Protein AF-X1I753-F1 (afdb_monomer)

Mean predicted aligned error: 14.49 Å

Radius of gyration: 31.44 Å; Cα contacts (8 Å, |Δi|>4): 83; chains: 1; bounding box: 84×59×77 Å

Secondary structure (DSSP, 8-state):
-PPPS-----HHHHHT-HHHHT--HHHHHHHHHHHHHHHHHTSEES-HHHHHHHHT--TTHHHHHHHHGGGEEEETTEEEEHHHHHHHHHHHHHHHHHHHHHHHHHHHHHHTTTT----------S-PPP--PPPP----------------------

pLDDT: mean 79.15, std 24.56, range [30.08, 98.44]

InterPro domains:
  IPR010781 Protein of unknown function DUF1376 [PF07120] (7-88)

Foldseek 3Di:
DDQDPDFDDDPVVQCPPPLNVPDDPLLVLLLVLLVNVCRVVVFAAPDQVVSCVSSPNDPPSVVSCVRNVVQWDDDPRGIHGPRSVVRVVVVVVVVVVVVVVVVVVVCVVVVPVPPDPDDDPPPPPVDDDDDDDDDDDDDDDDDDDDDDDDDDDDDDDD

Nearest PDB structures (foldseek):
  8dd5-assembly1_A  TM=4.457E-01  e=1.470E+00  Homo sapiens
  7d0o-assembly1_A  TM=4.456E-01  e=5.486E+00  Homo sapiens
  3jcp-assembly1_T  TM=2.644E-01  e=7.506E+00  Saccharomyces cerevisiae S288C

Organism: NCBI:txid412755

Structure (mmCIF, N/CA/C/O backbone):
data_AF-X1I753-F1
#
_entry.id   AF-X1I753-F1
#
loop_
_atom_site.group_PDB
_atom_site.id
_atom_site.type_symbol
_atom_site.label_atom_id
_atom_site.label_alt_id
_atom_site.label_comp_id
_atom_site.label_asym_id
_atom_site.label_entity_id
_atom_site.label_seq_id
_atom_site.pdbx_PDB_ins_code
_atom_site.Cartn_x
_atom_site.Cartn_y
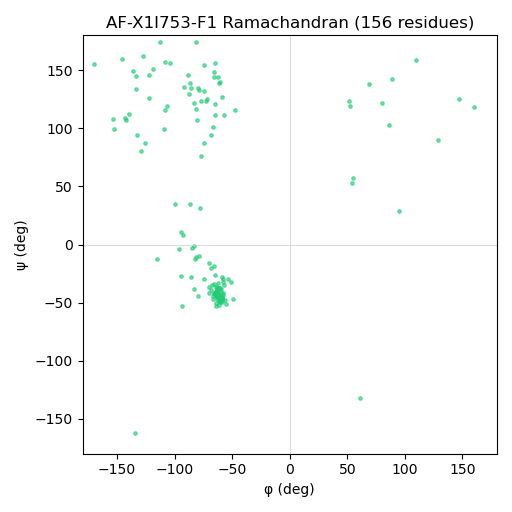_atom_site.Cartn_z
_atom_site.occupancy
_atom_site.B_iso_or_equiv
_atom_site.auth_seq_id
_atom_site.auth_comp_id
_atom_site.auth_asym_id
_atom_site.auth_atom_id
_atom_site.pdbx_PDB_model_num
ATOM 1 N N . MET A 1 1 ? 20.514 -9.975 -8.533 1.00 53.31 1 MET A N 1
ATOM 2 C CA . MET A 1 1 ? 19.600 -8.880 -8.949 1.00 53.31 1 MET A CA 1
ATOM 3 C C . MET A 1 1 ? 19.216 -8.077 -7.716 1.00 53.31 1 MET A C 1
ATOM 5 O O . MET A 1 1 ? 18.514 -8.621 -6.874 1.00 53.31 1 MET A O 1
ATOM 9 N N . ASN A 1 2 ? 19.667 -6.824 -7.599 1.00 65.19 2 ASN A N 1
ATOM 10 C CA . ASN A 1 2 ? 19.310 -5.978 -6.454 1.00 65.19 2 ASN A CA 1
ATOM 11 C C . ASN A 1 2 ? 17.814 -5.656 -6.436 1.00 65.19 2 ASN A C 1
ATOM 13 O O . ASN A 1 2 ? 17.189 -5.507 -7.492 1.00 65.19 2 ASN A O 1
ATOM 17 N N . LYS A 1 3 ? 17.263 -5.597 -5.219 1.00 68.81 3 LYS A N 1
ATOM 18 C CA . LYS A 1 3 ? 15.876 -5.214 -4.949 1.00 68.81 3 LYS A CA 1
ATOM 19 C C . LYS A 1 3 ? 15.663 -3.780 -5.433 1.00 68.81 3 LYS A C 1
ATOM 21 O O . LYS A 1 3 ? 16.536 -2.937 -5.241 1.00 68.81 3 LYS A O 1
ATOM 26 N N . SER A 1 4 ? 14.522 -3.509 -6.060 1.00 82.06 4 SER A N 1
ATOM 27 C CA . SER A 1 4 ? 14.137 -2.130 -6.346 1.00 82.06 4 SER A CA 1
ATOM 28 C C . SER A 1 4 ? 13.912 -1.401 -5.018 1.00 82.06 4 SER A C 1
ATOM 30 O O . SER A 1 4 ? 13.062 -1.845 -4.242 1.00 82.06 4 SER A O 1
ATOM 32 N N . PRO A 1 5 ? 14.646 -0.314 -4.734 1.00 89.69 5 PRO A N 1
ATOM 33 C CA . PRO A 1 5 ? 14.631 0.316 -3.414 1.00 89.69 5 PRO A CA 1
ATOM 34 C C . PRO A 1 5 ? 13.306 1.021 -3.097 1.00 89.69 5 PRO A C 1
ATOM 36 O O . PRO A 1 5 ? 13.036 1.313 -1.940 1.00 89.69 5 PRO A O 1
ATOM 39 N N . ALA A 1 6 ? 12.471 1.280 -4.107 1.00 94.12 6 ALA A N 1
ATOM 40 C CA . ALA A 1 6 ? 11.229 2.026 -3.966 1.00 94.12 6 ALA A CA 1
ATOM 41 C C . ALA A 1 6 ? 10.140 1.502 -4.909 1.00 94.12 6 ALA A C 1
ATOM 43 O O . ALA A 1 6 ? 10.434 0.881 -5.936 1.00 94.12 6 ALA A O 1
ATOM 44 N N . PHE A 1 7 ? 8.888 1.814 -4.583 1.00 95.06 7 PHE A N 1
ATOM 45 C CA . PHE A 1 7 ? 7.734 1.721 -5.474 1.00 95.06 7 PHE A CA 1
ATOM 46 C C . PHE A 1 7 ? 7.116 3.109 -5.648 1.00 95.06 7 PHE A C 1
ATOM 48 O O . PHE A 1 7 ? 7.197 3.943 -4.749 1.00 95.06 7 PHE A O 1
ATOM 55 N N . GLN A 1 8 ? 6.485 3.356 -6.797 1.00 95.88 8 GLN A N 1
ATOM 56 C CA . GLN A 1 8 ? 5.841 4.642 -7.044 1.00 95.88 8 GLN A CA 1
ATOM 57 C C . GLN A 1 8 ? 4.487 4.704 -6.340 1.00 95.88 8 GLN A C 1
ATOM 59 O O . GLN A 1 8 ? 3.670 3.783 -6.433 1.00 95.88 8 GLN A O 1
ATOM 64 N N . PHE A 1 9 ? 4.235 5.814 -5.649 1.00 95.38 9 PHE A N 1
ATOM 65 C CA . PHE A 1 9 ? 2.965 6.077 -4.991 1.00 95.38 9 PHE A CA 1
ATOM 66 C C . PHE A 1 9 ? 2.212 7.192 -5.718 1.00 95.38 9 PHE A C 1
ATOM 68 O O . PHE A 1 9 ? 2.477 8.371 -5.522 1.00 95.38 9 PHE A O 1
ATOM 75 N N . TYR A 1 10 ? 1.258 6.812 -6.564 1.00 95.38 10 TYR A N 1
ATOM 76 C CA . TYR A 1 10 ? 0.365 7.749 -7.240 1.00 95.38 10 TYR A CA 1
ATOM 77 C C . TYR A 1 10 ? -0.811 8.132 -6.325 1.00 95.38 10 TYR A C 1
ATOM 79 O O . TYR A 1 10 ? -1.555 7.224 -5.926 1.00 95.38 10 TYR A O 1
ATOM 87 N N . PRO A 1 11 ? -1.010 9.430 -6.008 1.00 95.75 11 PRO A N 1
ATOM 88 C CA . PRO A 1 11 ? -2.122 9.887 -5.171 1.00 95.75 11 PRO A CA 1
ATOM 89 C C . PRO A 1 11 ? -3.488 9.602 -5.792 1.00 95.75 11 PRO A C 1
ATOM 91 O O . PRO A 1 11 ? -4.375 9.114 -5.103 1.00 95.75 11 PRO A O 1
ATOM 94 N N . LYS A 1 12 ? -3.639 9.810 -7.108 1.00 95.25 12 LYS A N 1
ATOM 95 C CA . LYS A 1 12 ? -4.884 9.507 -7.832 1.00 95.25 12 LYS A CA 1
ATOM 96 C C . LYS A 1 12 ? -5.308 8.051 -7.634 1.00 95.25 12 LYS A C 1
ATOM 98 O O . LYS A 1 12 ? -6.422 7.794 -7.204 1.00 95.25 12 LYS A O 1
ATOM 103 N N . ASP A 1 13 ? -4.395 7.110 -7.871 1.00 93.06 13 ASP A N 1
ATOM 104 C CA . ASP A 1 13 ? -4.666 5.678 -7.699 1.00 93.06 13 ASP A CA 1
ATOM 105 C C . ASP A 1 13 ? -4.949 5.299 -6.239 1.00 93.06 13 ASP A C 1
ATOM 107 O O . ASP A 1 13 ? -5.544 4.263 -5.980 1.00 93.06 13 ASP A O 1
ATOM 111 N N . PHE A 1 14 ? -4.430 6.066 -5.275 1.00 94.25 14 PHE A N 1
ATOM 112 C CA . PHE A 1 14 ? -4.652 5.819 -3.851 1.00 94.25 14 PHE A CA 1
ATOM 113 C C . PHE A 1 14 ? -6.020 6.335 -3.390 1.00 94.25 14 PHE A C 1
ATOM 115 O O . PHE A 1 14 ? -6.729 5.615 -2.698 1.00 94.25 14 PHE A O 1
ATOM 122 N N . LEU A 1 15 ? -6.401 7.546 -3.807 1.00 92.94 15 LEU A N 1
ATOM 123 C CA . LEU A 1 15 ? -7.673 8.176 -3.440 1.00 92.94 15 LEU A CA 1
ATOM 124 C C . LEU A 1 15 ? -8.877 7.577 -4.179 1.00 92.94 15 LEU A C 1
ATOM 126 O O . LEU A 1 15 ? -9.973 7.575 -3.638 1.00 92.94 15 LEU A O 1
ATOM 130 N N . MET A 1 16 ? -8.679 7.070 -5.400 1.00 94.19 16 MET A N 1
ATOM 131 C CA . MET A 1 16 ? -9.735 6.437 -6.205 1.00 94.19 16 MET A CA 1
ATOM 132 C C . MET A 1 16 ? -9.949 4.950 -5.871 1.00 94.19 16 MET A C 1
ATOM 134 O O . MET A 1 16 ? -10.799 4.309 -6.480 1.00 94.19 16 MET A O 1
ATOM 138 N N . ASP A 1 17 ? -9.159 4.358 -4.970 1.00 94.88 17 ASP A N 1
ATOM 139 C CA . ASP A 1 17 ? -9.386 2.976 -4.539 1.00 94.88 17 ASP A CA 1
ATOM 140 C C . ASP A 1 17 ? -10.502 2.953 -3.490 1.00 94.88 17 ASP A C 1
ATOM 142 O O . ASP A 1 17 ? -10.283 3.336 -2.340 1.00 94.88 17 ASP A O 1
ATOM 146 N N . ASP A 1 18 ? -11.687 2.472 -3.873 1.00 95.94 18 ASP A N 1
ATOM 147 C CA . ASP A 1 18 ? -12.880 2.419 -3.014 1.00 95.94 18 ASP A CA 1
ATOM 148 C C . ASP A 1 18 ? -12.621 1.766 -1.650 1.00 95.94 18 ASP A C 1
ATOM 150 O O . ASP A 1 18 ? -13.225 2.137 -0.642 1.00 95.94 18 ASP A O 1
ATOM 154 N N . LYS A 1 19 ? -11.706 0.786 -1.584 1.00 96.06 19 LYS A N 1
ATOM 155 C CA . LYS A 1 19 ? -11.378 0.109 -0.321 1.00 96.06 19 LYS A CA 1
ATOM 156 C C . LYS A 1 19 ? -10.623 1.029 0.624 1.00 96.06 19 LYS A C 1
ATOM 158 O O . LYS A 1 19 ? -10.813 0.925 1.834 1.00 96.06 19 LYS A O 1
ATOM 163 N N . VAL A 1 20 ? -9.758 1.874 0.072 1.00 96.38 20 VAL A N 1
ATOM 164 C CA . VAL A 1 20 ? -8.900 2.817 0.795 1.00 96.38 20 VAL A CA 1
ATOM 165 C C . VAL A 1 20 ? -9.668 4.097 1.120 1.00 96.38 20 VAL A C 1
ATOM 167 O O . VAL A 1 20 ? -9.537 4.605 2.227 1.00 96.38 20 VAL A O 1
ATOM 170 N N . ALA A 1 21 ? -10.527 4.572 0.213 1.00 95.44 21 ALA A N 1
ATOM 171 C CA . ALA A 1 21 ? -11.315 5.794 0.381 1.00 95.44 21 ALA A CA 1
ATOM 172 C C . ALA A 1 21 ? -12.213 5.776 1.632 1.00 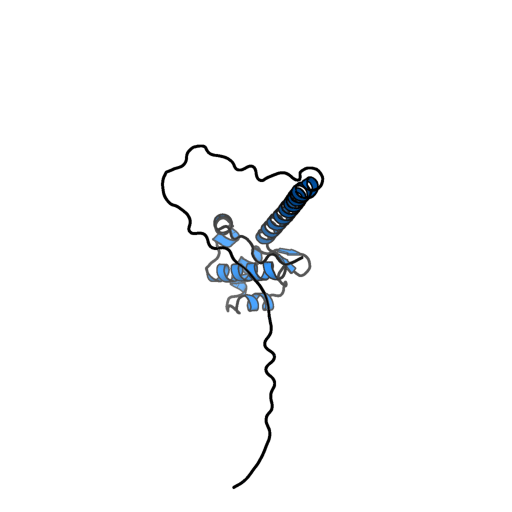95.44 21 ALA A C 1
ATOM 174 O O . ALA A 1 21 ? -12.464 6.814 2.235 1.00 95.44 21 ALA A O 1
ATOM 175 N N . VAL A 1 22 ? -12.667 4.591 2.053 1.00 96.00 22 VAL A N 1
ATOM 176 C CA . VAL A 1 22 ? -13.522 4.400 3.240 1.00 96.00 22 VAL A CA 1
ATOM 177 C C . VAL A 1 22 ? -12.747 4.052 4.519 1.00 96.00 22 VAL A C 1
ATOM 179 O O . VAL A 1 22 ? -13.352 3.597 5.497 1.00 96.00 22 VAL A O 1
AT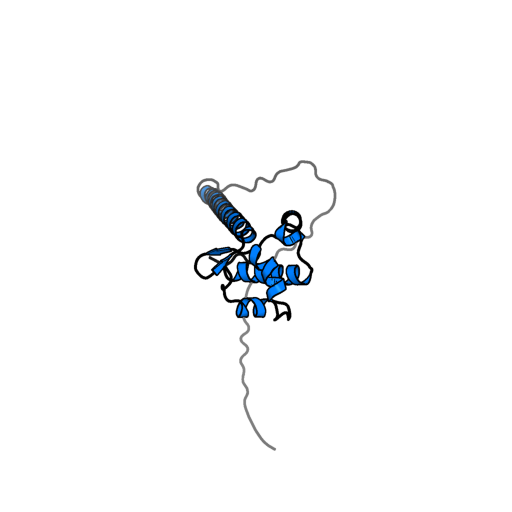OM 182 N N . MET A 1 23 ? -11.416 4.174 4.512 1.00 97.62 23 MET A N 1
ATOM 183 C CA . MET A 1 23 ? -10.572 3.918 5.681 1.00 97.62 23 MET A CA 1
ATOM 184 C C . MET A 1 23 ? -10.395 5.175 6.536 1.00 97.62 23 MET A C 1
ATOM 186 O O . MET A 1 23 ? -10.282 6.285 6.025 1.00 97.62 23 MET A O 1
ATOM 190 N N . ASN A 1 24 ? -10.306 4.995 7.853 1.00 97.50 24 ASN A N 1
ATOM 191 C CA . ASN A 1 24 ? -9.882 6.060 8.765 1.00 97.50 24 ASN A CA 1
ATOM 192 C C . ASN A 1 24 ? -8.344 6.189 8.808 1.00 97.50 24 ASN A C 1
ATOM 194 O O . ASN A 1 24 ? -7.620 5.360 8.256 1.00 97.50 24 ASN A O 1
ATOM 198 N N . LEU A 1 25 ? -7.829 7.205 9.508 1.00 97.31 25 LEU A N 1
ATOM 199 C CA . LEU A 1 25 ? -6.386 7.474 9.570 1.00 97.31 25 LEU A CA 1
ATOM 200 C C . LEU A 1 25 ? -5.565 6.311 10.151 1.00 97.31 25 LEU A C 1
ATOM 202 O O . LEU A 1 25 ? -4.490 6.011 9.633 1.00 97.31 25 LEU A O 1
ATOM 206 N N . GLU A 1 26 ? -6.071 5.612 11.170 1.00 97.25 26 GLU A N 1
ATOM 207 C CA . GLU A 1 26 ? -5.384 4.444 11.743 1.00 97.25 26 GLU A CA 1
ATOM 208 C C . GLU A 1 26 ? -5.262 3.303 10.723 1.00 97.25 26 GLU A C 1
ATOM 210 O O . GLU A 1 26 ? -4.199 2.699 10.566 1.00 97.25 26 GLU A O 1
ATOM 215 N N . GLN A 1 27 ? -6.338 3.035 9.980 1.00 98.31 27 GLN A N 1
ATOM 216 C CA . GLN A 1 27 ? -6.373 2.031 8.918 1.00 98.31 27 GLN A CA 1
ATOM 217 C C . GLN A 1 27 ? -5.458 2.411 7.753 1.00 98.31 27 GLN A C 1
ATOM 219 O O . GLN A 1 27 ? -4.726 1.553 7.260 1.00 98.31 27 GLN A O 1
ATOM 224 N N . ILE A 1 28 ? -5.439 3.686 7.352 1.00 98.19 28 ILE A N 1
ATOM 225 C CA . ILE A 1 28 ? -4.516 4.201 6.334 1.00 98.19 28 ILE A CA 1
ATOM 226 C C . ILE A 1 28 ? -3.059 4.046 6.782 1.00 98.19 28 ILE A C 1
ATOM 228 O O . ILE A 1 28 ? -2.219 3.602 5.993 1.00 98.19 28 ILE A O 1
ATOM 232 N N . GLY A 1 29 ? -2.753 4.355 8.045 1.00 98.19 29 GLY A N 1
ATOM 233 C CA . GLY A 1 29 ? -1.420 4.175 8.618 1.00 98.19 29 GLY A CA 1
ATOM 234 C C . GLY A 1 29 ? -0.981 2.710 8.594 1.00 98.19 29 GLY A C 1
ATOM 235 O O . GLY A 1 29 ? 0.103 2.390 8.098 1.00 98.19 29 GLY A O 1
ATOM 236 N N . ALA A 1 30 ? -1.849 1.801 9.048 1.00 98.44 30 ALA A N 1
ATOM 237 C CA . ALA A 1 30 ? -1.594 0.363 9.008 1.00 98.44 30 ALA A CA 1
ATOM 238 C C . ALA A 1 30 ? -1.396 -0.143 7.570 1.00 98.44 30 ALA A C 1
ATOM 240 O O . ALA A 1 30 ? -0.399 -0.805 7.282 1.00 98.44 30 ALA A O 1
ATOM 241 N N . TYR A 1 31 ? -2.290 0.225 6.649 1.00 98.38 31 TYR A N 1
ATOM 242 C CA . TYR A 1 31 ? -2.195 -0.122 5.232 1.00 98.38 31 TYR A CA 1
ATOM 243 C C . TYR A 1 31 ? -0.871 0.338 4.614 1.00 98.38 31 TYR A C 1
ATOM 245 O O . TYR A 1 31 ? -0.176 -0.456 3.980 1.00 98.38 31 TYR A O 1
ATOM 253 N N . THR A 1 32 ? -0.481 1.592 4.847 1.00 98.06 32 THR A N 1
ATOM 254 C CA . THR A 1 32 ? 0.754 2.172 4.302 1.00 98.06 32 THR A CA 1
ATOM 255 C C . THR A 1 32 ? 1.993 1.454 4.834 1.00 98.06 32 THR A C 1
ATOM 257 O O . THR A 1 32 ? 2.863 1.076 4.048 1.00 98.06 32 THR A O 1
ATOM 260 N N . LYS A 1 33 ? 2.058 1.174 6.146 1.00 98.25 33 LYS A N 1
ATOM 261 C CA . LYS A 1 33 ? 3.162 0.395 6.735 1.00 98.25 33 LYS A CA 1
ATOM 262 C C . LYS A 1 33 ? 3.252 -1.002 6.121 1.00 98.25 33 LYS A C 1
ATOM 264 O O . LYS A 1 33 ? 4.336 -1.433 5.727 1.00 98.25 33 LYS A O 1
ATOM 269 N N . LEU A 1 34 ? 2.122 -1.693 5.987 1.00 98.38 34 LEU A N 1
ATOM 270 C CA . LEU A 1 34 ? 2.082 -3.031 5.400 1.00 98.38 34 LEU A CA 1
ATOM 271 C C . LEU A 1 34 ? 2.453 -3.040 3.914 1.00 98.38 34 LEU A C 1
ATOM 273 O O . LEU A 1 34 ? 3.105 -3.983 3.475 1.00 98.38 34 LEU A O 1
ATOM 277 N N . LEU A 1 35 ? 2.124 -2.000 3.138 1.00 98.06 35 LEU A N 1
ATOM 278 C CA . LEU A 1 35 ? 2.621 -1.865 1.764 1.00 98.06 35 LEU A CA 1
ATOM 279 C C . LEU A 1 35 ? 4.153 -1.812 1.721 1.00 98.06 35 LEU A C 1
ATOM 281 O O . LEU A 1 35 ? 4.764 -2.519 0.918 1.00 98.06 35 LEU A O 1
ATOM 285 N N . CYS A 1 36 ? 4.775 -1.020 2.600 1.00 97.56 36 CYS A N 1
ATOM 286 C CA . CYS A 1 36 ? 6.232 -0.912 2.681 1.00 97.56 36 CYS A CA 1
ATOM 287 C C . CYS A 1 36 ? 6.886 -2.262 3.008 1.00 97.56 36 CYS A C 1
ATOM 289 O O . CYS A 1 36 ? 7.802 -2.690 2.299 1.00 97.56 36 CYS A O 1
ATOM 291 N N . TYR A 1 37 ? 6.379 -2.973 4.022 1.00 97.44 37 TYR A N 1
ATOM 292 C CA . TYR A 1 37 ? 6.864 -4.317 4.356 1.00 97.44 37 TYR A CA 1
ATOM 293 C C . TYR A 1 37 ? 6.634 -5.311 3.214 1.00 97.44 37 TYR A C 1
ATOM 295 O O . TYR A 1 37 ? 7.550 -6.043 2.839 1.00 97.44 37 TYR A O 1
ATOM 303 N N . CYS A 1 38 ? 5.444 -5.300 2.609 1.00 97.25 38 CYS A N 1
ATOM 304 C CA . CYS A 1 38 ? 5.083 -6.196 1.515 1.00 97.25 38 CYS A CA 1
ATOM 305 C C . CYS A 1 38 ? 6.017 -6.016 0.313 1.00 97.25 38 CYS A C 1
ATOM 307 O O . CYS A 1 38 ? 6.429 -7.001 -0.302 1.00 97.25 38 CYS A O 1
ATOM 309 N N . TRP A 1 39 ? 6.374 -4.771 -0.015 1.00 96.25 39 TRP A N 1
ATOM 310 C CA . TRP A 1 39 ? 7.326 -4.469 -1.081 1.00 96.25 39 TRP A CA 1
ATOM 311 C C . TRP A 1 39 ? 8.722 -5.017 -0.767 1.00 96.25 39 TRP A C 1
ATOM 313 O O . TRP A 1 39 ? 9.305 -5.739 -1.579 1.00 96.25 39 TRP A O 1
ATOM 323 N N . ASN A 1 40 ? 9.244 -4.722 0.426 1.00 95.06 40 ASN A N 1
ATOM 324 C CA . ASN A 1 40 ? 10.608 -5.092 0.805 1.00 95.06 40 ASN A CA 1
ATOM 325 C C . ASN A 1 40 ? 10.801 -6.615 0.960 1.00 95.06 40 ASN A C 1
ATOM 327 O O . ASN A 1 40 ? 11.854 -7.159 0.600 1.00 95.06 40 ASN A O 1
ATOM 331 N N . ASN A 1 41 ? 9.766 -7.305 1.449 1.00 94.38 41 ASN A N 1
ATOM 332 C CA . ASN A 1 41 ? 9.796 -8.733 1.780 1.00 94.38 41 ASN A CA 1
ATOM 333 C C . ASN A 1 41 ? 9.255 -9.638 0.658 1.00 94.38 41 ASN A C 1
ATOM 335 O O . ASN A 1 41 ? 9.340 -10.865 0.764 1.00 94.38 41 ASN A O 1
ATOM 339 N N . LYS A 1 42 ? 8.746 -9.052 -0.439 1.00 93.56 42 LYS A N 1
ATOM 340 C CA . LYS A 1 42 ? 8.037 -9.753 -1.527 1.00 93.56 42 LYS A CA 1
ATOM 341 C C . LYS A 1 42 ? 6.856 -10.574 -1.005 1.00 93.56 42 LYS A C 1
ATOM 343 O O . LYS A 1 42 ? 6.776 -11.785 -1.217 1.00 93.56 42 LYS A O 1
ATOM 348 N N . GLY A 1 43 ? 5.957 -9.877 -0.326 1.00 96.38 43 GLY A N 1
ATOM 349 C CA . GLY A 1 43 ? 4.806 -10.448 0.359 1.00 96.38 43 GLY A CA 1
ATOM 350 C C . GLY A 1 43 ? 4.953 -10.378 1.875 1.00 96.38 43 GLY A C 1
ATOM 351 O O . GLY A 1 43 ? 6.055 -10.234 2.406 1.00 96.38 43 GLY A O 1
ATOM 352 N N . LEU A 1 44 ? 3.822 -10.462 2.559 1.00 97.69 44 LEU A N 1
ATOM 353 C CA . LEU A 1 44 ? 3.717 -10.502 4.016 1.00 97.69 44 LEU A CA 1
ATOM 354 C C . LEU A 1 44 ? 3.413 -11.929 4.468 1.00 97.69 44 LEU A C 1
ATOM 356 O O . LEU A 1 44 ? 2.853 -12.703 3.693 1.00 97.69 44 LEU A O 1
ATOM 360 N N . SER A 1 45 ? 3.742 -12.276 5.707 1.00 96.31 45 SER A N 1
ATOM 361 C CA . SER A 1 45 ? 3.231 -13.498 6.329 1.00 96.31 45 SER A CA 1
ATOM 362 C C . SER A 1 45 ? 1.713 -13.404 6.517 1.00 96.31 45 SER A C 1
ATOM 364 O O . SER A 1 45 ? 1.162 -12.321 6.722 1.00 96.31 45 SER A O 1
ATOM 366 N N . ASN A 1 46 ? 1.018 -14.540 6.442 1.00 96.19 46 ASN A N 1
ATOM 367 C CA . ASN A 1 46 ? -0.410 -14.625 6.761 1.00 96.19 46 ASN A CA 1
ATOM 368 C C . ASN A 1 46 ? -0.656 -14.869 8.267 1.00 96.19 46 ASN A C 1
ATOM 370 O O . ASN A 1 46 ? -1.571 -15.594 8.645 1.00 96.19 46 ASN A O 1
ATOM 374 N N . ASN A 1 47 ? 0.188 -14.297 9.130 1.00 96.88 47 ASN A N 1
ATOM 375 C CA . ASN A 1 47 ? 0.099 -14.421 10.583 1.00 96.88 47 ASN A CA 1
ATOM 376 C C . ASN A 1 47 ? -0.403 -13.097 11.179 1.00 96.88 47 ASN A C 1
ATOM 378 O O . ASN A 1 47 ? 0.232 -12.056 11.010 1.00 96.88 47 ASN A O 1
ATOM 382 N N . GLN A 1 48 ? -1.548 -13.125 11.865 1.00 96.69 48 GLN A N 1
ATOM 383 C CA . GLN A 1 48 ? -2.180 -11.919 12.408 1.00 96.69 48 GLN A CA 1
ATOM 384 C C . GLN A 1 48 ? -1.319 -11.203 13.453 1.00 96.69 48 GLN A C 1
ATOM 386 O O . GLN A 1 48 ? -1.277 -9.972 13.443 1.00 96.69 48 GLN A O 1
ATOM 391 N N . ASP A 1 49 ? -0.601 -11.941 14.299 1.00 97.19 49 ASP A N 1
ATOM 392 C CA . ASP A 1 49 ? 0.220 -11.347 15.357 1.00 97.19 49 ASP A CA 1
ATOM 393 C C . ASP A 1 49 ? 1.435 -10.617 14.781 1.00 97.19 49 ASP A C 1
ATOM 395 O O . ASP A 1 49 ? 1.725 -9.482 15.165 1.00 97.19 49 ASP A O 1
ATOM 399 N N . GLU A 1 50 ? 2.087 -11.207 13.778 1.00 97.12 50 GLU A N 1
ATOM 400 C CA . GLU A 1 50 ? 3.201 -10.568 13.070 1.00 97.12 50 GLU A CA 1
ATOM 401 C C . GLU A 1 50 ? 2.749 -9.300 12.337 1.00 97.12 50 GLU A C 1
ATOM 403 O O . GLU A 1 50 ? 3.401 -8.257 12.417 1.00 97.12 50 GLU A O 1
ATOM 408 N N . LEU A 1 51 ? 1.607 -9.353 11.645 1.00 98.06 51 LEU A N 1
ATOM 409 C CA . LEU A 1 51 ? 1.046 -8.194 10.946 1.00 98.06 51 LEU A CA 1
ATOM 410 C C . LEU A 1 51 ? 0.690 -7.067 11.926 1.00 98.06 51 LEU A C 1
ATOM 412 O O . LEU A 1 51 ? 1.011 -5.899 11.680 1.00 98.06 51 LEU A O 1
ATOM 416 N N . LYS A 1 52 ? 0.085 -7.414 13.065 1.00 98.06 52 LYS A N 1
ATOM 417 C CA . LYS A 1 52 ? -0.227 -6.481 14.150 1.00 98.06 52 LYS A CA 1
ATOM 418 C C . LYS A 1 52 ? 1.043 -5.846 14.718 1.00 98.06 52 LYS A C 1
ATOM 420 O O . LYS A 1 52 ? 1.081 -4.626 14.907 1.00 98.06 52 LYS A O 1
ATOM 425 N N . GLN A 1 53 ? 2.090 -6.638 14.942 1.00 97.75 53 GLN A N 1
ATOM 426 C CA . GLN A 1 53 ? 3.391 -6.158 15.406 1.00 97.75 53 GLN A CA 1
ATOM 427 C C . GLN A 1 53 ? 4.030 -5.190 14.406 1.00 97.75 53 GLN A C 1
ATOM 429 O O . GLN A 1 53 ? 4.451 -4.101 14.801 1.00 97.75 53 GLN A O 1
ATOM 434 N N . MET A 1 54 ? 4.031 -5.517 13.108 1.00 97.44 54 MET A N 1
ATOM 435 C CA . MET A 1 54 ? 4.529 -4.627 12.048 1.00 97.44 54 MET A CA 1
ATOM 436 C C . MET A 1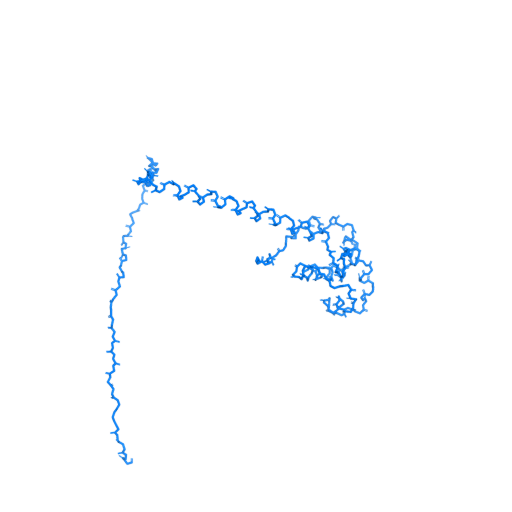 54 ? 3.808 -3.274 12.055 1.00 97.44 54 MET A C 1
ATOM 438 O O . MET A 1 54 ? 4.417 -2.228 11.812 1.00 97.44 54 MET A O 1
ATOM 442 N N . CYS A 1 55 ? 2.516 -3.259 12.385 1.00 97.62 55 CYS A N 1
ATOM 443 C CA . CYS A 1 55 ? 1.729 -2.036 12.513 1.00 97.62 55 CYS A CA 1
ATOM 444 C C . CYS A 1 55 ? 1.947 -1.280 13.833 1.00 97.62 55 CYS A C 1
ATOM 446 O O . CYS A 1 55 ? 1.589 -0.107 13.888 1.00 97.62 55 CYS A O 1
ATOM 448 N N . GLY A 1 56 ? 2.636 -1.850 14.823 1.00 96.31 56 GLY A N 1
ATOM 449 C CA . GLY A 1 56 ? 2.903 -1.214 16.120 1.00 96.31 56 GLY A CA 1
ATOM 450 C C . GLY A 1 56 ? 1.897 -1.582 17.212 1.00 96.31 56 GLY A C 1
ATOM 451 O O . GLY A 1 56 ? 1.649 -0.778 18.100 1.00 96.31 56 GLY A O 1
ATOM 452 N N . HIS A 1 57 ? 1.307 -2.777 17.141 1.00 96.56 57 HIS A N 1
ATOM 453 C CA . HIS A 1 57 ? 0.367 -3.312 18.134 1.00 96.56 57 HIS A CA 1
ATOM 454 C C . HIS A 1 57 ? -0.835 -2.408 18.462 1.00 96.56 57 HIS A C 1
ATOM 456 O O . HIS A 1 57 ? -1.115 -2.152 19.636 1.00 96.56 57 HIS A O 1
ATOM 462 N N . PRO A 1 58 ? -1.606 -1.951 17.459 1.00 96.25 58 PRO A N 1
ATOM 463 C CA . PRO A 1 58 ? -2.815 -1.187 17.736 1.00 96.25 58 PRO A CA 1
ATOM 464 C C . PRO A 1 58 ? -3.813 -2.021 18.556 1.00 96.25 58 PRO A C 1
ATOM 466 O O . PRO A 1 58 ? -4.012 -3.216 18.309 1.00 96.25 58 PRO A O 1
ATOM 469 N N . LYS A 1 59 ? -4.471 -1.377 19.528 1.00 95.62 59 LYS A N 1
ATOM 470 C CA . LYS A 1 59 ? -5.440 -2.030 20.428 1.00 95.62 59 LYS A CA 1
ATOM 471 C C . LYS A 1 59 ? -6.652 -2.591 19.676 1.00 95.62 59 LYS A C 1
ATOM 473 O O . LYS A 1 59 ? -7.188 -3.625 20.047 1.00 95.62 59 LYS A O 1
ATOM 478 N N . ASN A 1 60 ? -7.067 -1.930 18.601 1.00 96.19 60 ASN A N 1
ATOM 479 C CA . ASN A 1 60 ? -8.236 -2.243 17.778 1.00 96.19 60 ASN A CA 1
ATOM 480 C C . ASN A 1 60 ? -7.879 -3.003 16.483 1.00 96.19 60 ASN A C 1
ATOM 482 O O . ASN A 1 60 ? -8.526 -2.796 15.451 1.00 96.19 60 ASN A O 1
ATOM 486 N N . TRP A 1 61 ? -6.863 -3.877 16.526 1.00 97.88 61 TRP A N 1
ATOM 487 C CA . TRP A 1 61 ? -6.341 -4.588 15.351 1.00 97.88 61 TRP A CA 1
ATOM 488 C C . TRP A 1 61 ? -7.425 -5.252 14.497 1.00 97.88 61 TRP A C 1
ATOM 490 O O . TRP A 1 61 ? -7.450 -5.024 13.294 1.00 97.88 61 TRP A O 1
ATOM 500 N N . ASP A 1 62 ? -8.375 -5.975 15.090 1.00 97.81 62 ASP A N 1
ATOM 501 C CA . ASP A 1 62 ? -9.402 -6.695 14.320 1.00 97.81 62 ASP A CA 1
ATOM 502 C C . ASP A 1 62 ? -10.270 -5.752 13.474 1.00 97.81 62 ASP A C 1
ATOM 504 O O . ASP A 1 62 ? -10.608 -6.044 12.323 1.00 97.81 62 ASP A O 1
ATOM 508 N N . LYS A 1 63 ? -10.589 -4.565 14.012 1.00 97.75 63 LYS A N 1
ATOM 509 C CA . LYS A 1 63 ? -11.338 -3.524 13.289 1.00 97.75 63 LYS A CA 1
ATOM 510 C C . LYS A 1 63 ? -10.507 -2.932 12.153 1.00 97.75 63 LYS A C 1
ATOM 512 O O . LYS A 1 63 ? -11.051 -2.667 11.079 1.00 97.75 63 LYS A O 1
ATOM 517 N N . ILE A 1 64 ? -9.209 -2.731 12.380 1.00 98.38 64 ILE A N 1
ATOM 518 C CA . ILE A 1 64 ? -8.271 -2.258 11.358 1.00 98.38 64 ILE A CA 1
ATOM 519 C C . ILE A 1 64 ? -8.152 -3.303 10.242 1.00 98.38 64 ILE A C 1
ATOM 521 O O . ILE A 1 64 ? -8.393 -3.001 9.070 1.00 98.38 64 ILE A O 1
ATOM 525 N N . TRP A 1 65 ? -7.855 -4.550 10.604 1.00 98.25 65 TRP A N 1
ATOM 526 C CA . TRP A 1 65 ? -7.612 -5.641 9.671 1.00 98.25 65 TRP A CA 1
ATOM 527 C C . TRP A 1 65 ? -8.839 -5.980 8.826 1.00 98.25 65 TRP A C 1
ATOM 529 O O . TRP A 1 65 ? -8.710 -6.202 7.623 1.00 98.25 65 TRP A O 1
ATOM 539 N N . LYS A 1 66 ? -10.053 -5.902 9.388 1.00 97.94 66 LYS A N 1
ATOM 540 C CA . LYS A 1 66 ? -11.306 -6.103 8.638 1.00 97.94 66 LYS A CA 1
ATOM 541 C C . LYS A 1 66 ? -11.425 -5.206 7.396 1.00 97.94 66 LYS A C 1
ATOM 543 O O . LYS A 1 66 ? -12.090 -5.584 6.428 1.00 97.94 66 LYS A O 1
ATOM 548 N N . LYS A 1 67 ? -10.814 -4.017 7.408 1.00 98.06 67 LYS A N 1
ATOM 549 C CA . LYS A 1 67 ? -10.741 -3.113 6.249 1.00 98.06 67 LYS A CA 1
ATOM 550 C C . LYS A 1 67 ? -9.453 -3.336 5.457 1.00 98.06 67 LYS A C 1
ATOM 552 O O . LYS A 1 67 ? -9.525 -3.600 4.260 1.00 98.06 67 LYS A O 1
ATOM 557 N N . VAL A 1 68 ? -8.301 -3.289 6.126 1.00 98.19 68 VAL A N 1
ATOM 558 C CA . VAL A 1 68 ? -6.972 -3.341 5.492 1.00 98.19 68 VAL A CA 1
ATOM 559 C C . VAL A 1 68 ? -6.712 -4.676 4.793 1.00 98.19 68 VAL A C 1
ATOM 561 O O . VAL A 1 68 ? -6.236 -4.690 3.659 1.00 98.19 68 VAL A O 1
ATOM 564 N N . GLY A 1 69 ? -7.091 -5.797 5.407 1.00 97.62 69 GLY A N 1
ATOM 565 C CA . GLY A 1 69 ? -6.903 -7.140 4.857 1.00 97.62 69 GLY A CA 1
ATOM 566 C C . GLY A 1 69 ? -7.580 -7.339 3.499 1.00 97.62 69 GLY A C 1
ATOM 567 O O . GLY A 1 69 ? -7.062 -8.065 2.658 1.00 97.62 69 GLY A O 1
ATOM 568 N N . LYS A 1 70 ? -8.668 -6.607 3.207 1.00 97.56 70 LYS A N 1
ATOM 569 C CA . LYS A 1 70 ? -9.354 -6.644 1.899 1.00 97.56 70 LYS A CA 1
ATOM 570 C C . LYS A 1 70 ? -8.501 -6.107 0.746 1.00 97.56 70 LYS A C 1
ATOM 572 O O . LYS A 1 70 ? -8.832 -6.349 -0.421 1.00 97.56 70 LYS A O 1
ATOM 577 N N . CYS A 1 71 ? -7.452 -5.341 1.041 1.00 97.81 71 CYS A N 1
ATOM 578 C CA . CYS A 1 71 ? -6.501 -4.836 0.051 1.00 97.81 71 CYS A CA 1
ATOM 579 C C . CYS A 1 71 ? -5.426 -5.869 -0.309 1.00 97.81 71 CYS A C 1
ATOM 581 O O . CYS A 1 71 ? -4.716 -5.688 -1.300 1.00 97.81 71 CYS A O 1
ATOM 583 N N . PHE A 1 72 ? -5.319 -6.948 0.466 1.00 98.19 72 PHE A N 1
ATOM 584 C CA . PHE A 1 72 ? -4.362 -8.019 0.249 1.00 98.19 72 PHE A CA 1
ATOM 585 C C . PHE A 1 72 ? -5.057 -9.285 -0.254 1.00 98.19 72 PHE A C 1
ATOM 587 O O . PHE A 1 72 ? -6.260 -9.473 -0.086 1.00 98.19 72 PHE A O 1
ATOM 594 N N . TYR A 1 73 ? -4.297 -10.142 -0.923 1.00 98.12 73 TYR A N 1
ATOM 595 C CA . TYR A 1 73 ? -4.755 -11.451 -1.364 1.00 98.12 73 TYR A CA 1
ATOM 596 C C . TYR A 1 73 ? -3.707 -12.508 -1.029 1.00 98.12 73 TYR A C 1
ATOM 598 O O . TYR A 1 73 ? -2.505 -12.239 -1.077 1.00 98.12 73 TYR A O 1
ATOM 606 N N . LEU A 1 74 ? -4.173 -13.704 -0.682 1.00 98.06 74 LEU A N 1
ATOM 607 C CA . LEU A 1 74 ? -3.313 -14.829 -0.342 1.00 98.06 74 LEU A CA 1
ATOM 608 C C . LEU A 1 74 ? -2.786 -15.497 -1.617 1.00 98.06 74 LEU A C 1
ATOM 610 O O . LEU A 1 74 ? -3.535 -15.728 -2.567 1.00 98.06 74 LEU A O 1
ATOM 614 N N . LYS A 1 75 ? -1.489 -15.799 -1.641 1.00 97.44 75 LYS A N 1
ATOM 615 C CA . LYS A 1 75 ? -0.840 -16.595 -2.684 1.00 97.44 75 LYS A CA 1
ATOM 616 C C . LYS A 1 75 ? 0.218 -17.485 -2.036 1.00 97.44 75 LYS A C 1
ATOM 618 O O . LYS A 1 75 ? 1.275 -16.994 -1.637 1.00 97.44 75 LYS A O 1
ATOM 623 N N . GLY A 1 76 ? -0.068 -18.786 -1.961 1.00 95.31 76 GLY A N 1
ATOM 624 C CA . GLY A 1 76 ? 0.671 -19.692 -1.078 1.00 95.31 76 GLY A CA 1
ATOM 625 C C . GLY A 1 76 ? 0.503 -19.234 0.370 1.00 95.31 76 GLY A C 1
ATOM 626 O O . GLY A 1 76 ? -0.596 -18.848 0.757 1.00 95.31 76 GLY A O 1
ATOM 627 N N . ASP A 1 77 ? 1.601 -19.149 1.116 1.00 94.75 77 ASP A N 1
ATOM 628 C CA . ASP A 1 77 ? 1.579 -18.767 2.539 1.00 94.75 77 ASP A CA 1
ATOM 629 C C . ASP A 1 77 ? 1.768 -17.262 2.783 1.00 94.75 77 ASP A C 1
ATOM 631 O O . ASP A 1 77 ? 1.957 -16.812 3.916 1.00 94.75 77 ASP A O 1
ATOM 635 N N . LYS A 1 78 ? 1.761 -16.462 1.709 1.00 97.69 78 LYS A N 1
ATOM 636 C CA . LYS A 1 78 ? 2.044 -15.027 1.770 1.00 97.69 78 LYS A CA 1
ATOM 637 C C . LYS A 1 78 ? 0.909 -14.174 1.231 1.00 97.69 78 LYS A C 1
ATOM 639 O O . LYS A 1 78 ? 0.245 -14.519 0.253 1.00 97.69 78 LYS A O 1
ATOM 644 N N . LEU A 1 79 ? 0.741 -13.010 1.843 1.00 98.38 79 LEU A N 1
ATOM 645 C CA . LEU A 1 79 ? -0.190 -11.977 1.416 1.00 98.38 79 LEU A CA 1
ATOM 646 C C . LEU A 1 79 ? 0.501 -10.983 0.479 1.00 98.38 79 LEU A C 1
ATOM 648 O O . LEU A 1 79 ? 1.607 -10.514 0.748 1.00 98.38 79 LEU A O 1
ATOM 652 N N . PHE A 1 80 ? -0.178 -10.633 -0.609 1.00 98.38 80 PHE A N 1
ATOM 653 C CA . PHE A 1 80 ? 0.297 -9.705 -1.635 1.00 98.38 80 PHE A CA 1
ATOM 654 C C . PHE A 1 80 ? -0.719 -8.602 -1.895 1.00 98.38 80 PHE A C 1
ATOM 656 O O . PHE A 1 80 ? -1.895 -8.734 -1.564 1.00 98.38 80 PHE A O 1
ATOM 663 N N . ASN A 1 81 ? -0.274 -7.511 -2.514 1.00 97.88 81 ASN A N 1
ATOM 664 C CA . ASN A 1 81 ? -1.123 -6.379 -2.854 1.00 97.88 81 ASN A CA 1
ATOM 665 C C . ASN A 1 81 ? -1.090 -6.103 -4.363 1.00 97.88 81 ASN A C 1
ATOM 667 O O . ASN A 1 81 ? -0.033 -5.836 -4.936 1.00 97.88 81 ASN A O 1
ATOM 671 N N . LYS A 1 82 ? -2.278 -6.061 -4.983 1.00 96.06 82 LYS A N 1
ATOM 672 C CA . LYS A 1 82 ? -2.441 -5.904 -6.439 1.00 96.06 82 LYS A CA 1
ATOM 673 C C . LYS A 1 82 ? -1.790 -4.632 -6.995 1.00 96.06 82 LYS A C 1
ATOM 675 O O . LYS A 1 82 ? -1.350 -4.620 -8.145 1.00 96.06 82 LYS A O 1
ATOM 680 N N . ARG A 1 83 ? -1.753 -3.542 -6.219 1.00 95.12 83 ARG A N 1
ATOM 681 C CA . ARG A 1 83 ? -1.087 -2.293 -6.617 1.00 95.12 83 ARG A CA 1
ATOM 682 C C . ARG A 1 83 ? 0.419 -2.511 -6.717 1.00 95.12 83 ARG A C 1
ATOM 684 O O . ARG A 1 83 ? 1.012 -2.147 -7.729 1.00 95.12 83 ARG A O 1
ATOM 691 N N . LEU A 1 84 ? 1.024 -3.152 -5.719 1.00 96.44 84 LEU A N 1
ATOM 692 C CA . LEU A 1 84 ? 2.461 -3.431 -5.720 1.00 96.44 84 LEU A CA 1
ATOM 693 C C . LEU A 1 84 ? 2.863 -4.372 -6.858 1.00 96.44 84 LEU A C 1
ATOM 695 O O . LEU A 1 84 ? 3.896 -4.145 -7.480 1.00 96.44 84 LEU A O 1
ATOM 699 N N . ASP A 1 85 ? 2.033 -5.356 -7.211 1.00 96.19 85 ASP A N 1
ATOM 700 C CA . ASP A 1 85 ? 2.314 -6.226 -8.362 1.00 96.19 85 ASP A CA 1
ATOM 701 C C . ASP A 1 85 ? 2.338 -5.449 -9.683 1.00 96.19 85 ASP A C 1
ATOM 703 O O . ASP A 1 85 ? 3.193 -5.683 -10.547 1.00 96.19 85 ASP A O 1
ATOM 707 N N . LYS A 1 86 ? 1.413 -4.491 -9.851 1.00 95.38 86 LYS A N 1
ATOM 708 C CA . LYS A 1 86 ? 1.403 -3.595 -11.017 1.00 95.38 86 LYS A CA 1
ATOM 709 C C . LYS A 1 86 ? 2.701 -2.791 -11.084 1.00 95.38 86 LYS A C 1
ATOM 711 O O . LYS A 1 86 ? 3.309 -2.747 -12.156 1.00 95.38 86 LYS A O 1
ATOM 716 N N . GLU A 1 87 ? 3.145 -2.220 -9.967 1.00 95.88 87 GLU A N 1
ATOM 717 C CA . GLU A 1 87 ? 4.382 -1.435 -9.900 1.00 95.88 87 GLU A CA 1
ATOM 718 C C . GLU A 1 87 ? 5.634 -2.290 -10.131 1.00 95.88 87 GLU A C 1
ATOM 720 O O . GLU A 1 87 ? 6.477 -1.937 -10.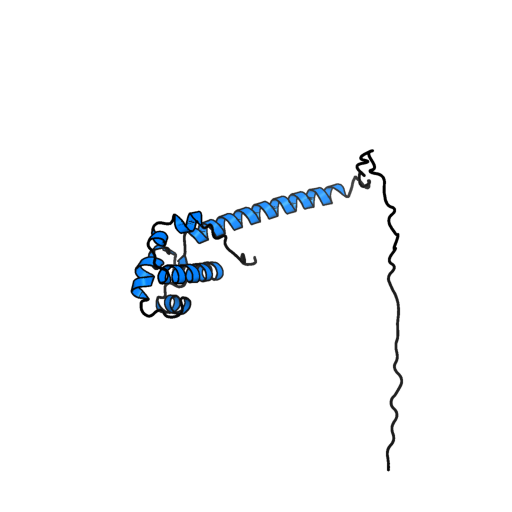958 1.00 95.88 87 GLU A O 1
ATOM 725 N N . ALA A 1 88 ? 5.723 -3.471 -9.515 1.00 94.31 88 ALA A N 1
ATOM 726 C CA . ALA A 1 88 ? 6.818 -4.415 -9.738 1.00 94.31 88 ALA A CA 1
ATOM 727 C C . ALA A 1 88 ? 6.929 -4.810 -11.219 1.00 94.31 88 ALA A C 1
ATOM 729 O O . ALA A 1 88 ? 8.021 -4.838 -11.793 1.00 94.31 88 ALA A O 1
ATOM 730 N N . ARG A 1 89 ? 5.790 -5.055 -11.879 1.00 95.12 89 ARG A N 1
ATOM 731 C CA . ARG A 1 89 ? 5.743 -5.363 -13.313 1.00 95.12 89 ARG A CA 1
ATOM 732 C C . ARG A 1 89 ? 6.177 -4.176 -14.176 1.00 95.12 89 ARG A C 1
ATOM 734 O O . ARG A 1 89 ? 6.927 -4.386 -15.129 1.00 95.12 89 ARG A O 1
ATOM 741 N N . LYS A 1 90 ? 5.735 -2.950 -13.866 1.00 94.50 90 LYS A N 1
ATOM 742 C CA . LYS A 1 90 ? 6.170 -1.730 -14.574 1.00 94.50 90 LYS A CA 1
ATOM 743 C C . LYS A 1 90 ? 7.687 -1.552 -14.470 1.00 94.50 90 LYS A C 1
ATOM 745 O O . LYS A 1 90 ? 8.347 -1.377 -15.491 1.00 94.50 90 LYS A O 1
ATOM 750 N N . GLN A 1 91 ? 8.246 -1.683 -13.266 1.00 93.81 91 GLN A N 1
ATOM 751 C CA . GLN A 1 91 ? 9.687 -1.552 -13.043 1.00 93.81 91 GLN A CA 1
ATOM 752 C C . GLN A 1 91 ? 10.493 -2.640 -13.751 1.00 93.81 91 GLN A C 1
ATOM 754 O O . GLN A 1 91 ? 11.528 -2.341 -14.347 1.00 93.81 91 GLN A O 1
ATOM 759 N N . LYS A 1 92 ? 10.011 -3.890 -13.745 1.00 93.38 92 LYS A N 1
ATOM 760 C CA . LYS A 1 92 ? 10.649 -4.986 -14.483 1.00 93.38 92 LYS A CA 1
ATOM 761 C C . LYS A 1 92 ? 10.723 -4.674 -15.982 1.00 93.38 92 LYS A C 1
ATOM 763 O O . LYS A 1 92 ? 11.807 -4.731 -16.557 1.00 93.38 92 LYS A O 1
ATOM 768 N N . LYS A 1 93 ? 9.601 -4.257 -16.584 1.00 95.00 93 LYS A N 1
ATOM 769 C CA . LYS A 1 93 ? 9.538 -3.864 -18.003 1.00 95.00 93 LYS A CA 1
ATOM 770 C C . LYS A 1 93 ? 10.483 -2.707 -18.324 1.00 95.00 93 LYS A C 1
ATOM 772 O O . LYS A 1 93 ? 11.197 -2.760 -19.322 1.00 95.00 93 LYS A O 1
ATOM 777 N N . TRP A 1 94 ? 10.504 -1.673 -17.480 1.00 93.94 94 TRP A N 1
ATOM 778 C CA . TRP A 1 94 ? 11.401 -0.531 -17.659 1.00 93.94 94 TRP A CA 1
ATOM 779 C C . TRP A 1 94 ? 12.867 -0.959 -17.613 1.00 93.94 94 TRP A C 1
ATOM 781 O O . TRP A 1 94 ? 13.619 -0.662 -18.534 1.00 93.94 94 TRP A O 1
ATOM 791 N N . LYS A 1 95 ? 13.256 -1.742 -16.601 1.00 92.38 95 LYS A N 1
ATOM 792 C CA . LYS A 1 95 ? 14.624 -2.247 -16.448 1.00 92.38 95 LYS A CA 1
ATOM 793 C C . LYS A 1 95 ? 15.081 -3.065 -17.656 1.00 92.38 95 LYS A C 1
ATOM 795 O O . LYS A 1 95 ? 16.204 -2.889 -18.122 1.00 92.38 95 LYS A O 1
ATOM 800 N N . GLU A 1 96 ? 14.224 -3.945 -18.169 1.00 94.00 96 GLU A N 1
ATOM 801 C CA . GLU A 1 96 ? 14.512 -4.733 -19.372 1.00 94.00 96 GLU A CA 1
ATOM 802 C C . GLU A 1 96 ? 14.696 -3.834 -20.601 1.00 94.00 96 GLU A C 1
ATOM 804 O O . GLU A 1 96 ? 15.685 -3.983 -21.322 1.00 94.00 96 GLU A O 1
ATOM 809 N N . LYS A 1 97 ? 13.796 -2.862 -20.807 1.00 95.75 97 LYS A N 1
ATOM 810 C CA . LYS A 1 97 ? 13.886 -1.890 -21.906 1.00 95.75 97 LYS A CA 1
ATOM 811 C C . LYS A 1 97 ? 15.168 -1.056 -21.822 1.00 95.75 97 LYS A C 1
ATOM 813 O O . LYS A 1 97 ? 15.899 -0.970 -22.806 1.00 95.75 97 LYS A O 1
ATOM 818 N N . SER A 1 98 ? 15.474 -0.491 -20.654 1.00 93.81 98 SER A N 1
ATOM 819 C CA . SER A 1 98 ? 16.678 0.315 -20.426 1.00 93.81 98 SER A CA 1
ATOM 820 C C . SER A 1 98 ? 17.955 -0.502 -20.606 1.00 93.81 98 SER A C 1
ATOM 822 O O . SER A 1 98 ? 18.912 -0.014 -21.197 1.00 93.81 98 SER A O 1
ATOM 824 N N . SER A 1 99 ? 17.972 -1.761 -20.154 1.00 93.75 99 SER A N 1
ATOM 825 C CA . SER A 1 99 ? 19.126 -2.641 -20.355 1.00 93.75 99 SER A CA 1
ATOM 826 C C . SER A 1 99 ? 19.370 -2.933 -21.837 1.00 93.75 99 SER A C 1
ATOM 828 O O . SER A 1 99 ? 20.514 -2.862 -22.281 1.00 93.75 99 SER A O 1
ATOM 830 N N . LYS A 1 100 ? 18.315 -3.215 -22.615 1.00 94.94 100 LYS A N 1
ATOM 831 C CA . LYS A 1 100 ? 18.424 -3.426 -24.069 1.00 94.94 100 LYS A CA 1
ATOM 832 C C . LYS A 1 100 ? 18.957 -2.181 -24.779 1.00 94.94 100 LYS A C 1
ATOM 834 O O . LYS A 1 100 ? 19.985 -2.272 -25.444 1.00 94.94 100 LYS A O 1
ATOM 839 N N . GLY A 1 101 ? 18.343 -1.020 -24.545 1.00 95.44 101 GLY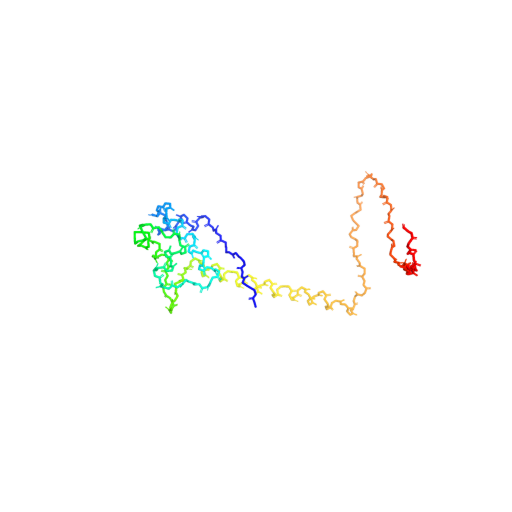 A N 1
ATOM 840 C CA . GLY A 1 101 ? 18.786 0.242 -25.149 1.00 95.44 101 GLY A CA 1
ATOM 841 C C . GLY A 1 101 ? 20.218 0.627 -24.756 1.00 95.44 101 GLY A C 1
ATOM 842 O O . GLY A 1 101 ? 20.992 1.081 -25.595 1.00 95.44 101 GLY A O 1
ATOM 843 N N . GLY A 1 102 ? 20.613 0.374 -23.502 1.00 94.94 102 GLY A N 1
ATOM 844 C CA . GLY A 1 102 ? 21.986 0.585 -23.038 1.00 94.94 102 GLY A CA 1
ATOM 845 C C . GLY A 1 102 ? 23.001 -0.303 -23.762 1.00 94.94 102 GLY A C 1
ATOM 846 O O . GLY A 1 102 ? 24.039 0.187 -24.201 1.00 94.94 102 GLY A O 1
ATOM 847 N N . LYS A 1 103 ? 22.684 -1.592 -23.955 1.00 94.19 103 LYS A N 1
ATOM 848 C CA . LYS A 1 103 ? 23.530 -2.522 -24.722 1.00 94.19 103 LYS A CA 1
ATOM 849 C C . LYS A 1 103 ? 23.625 -2.127 -26.194 1.00 94.19 103 LYS A C 1
ATOM 851 O O . LYS A 1 103 ? 24.713 -2.171 -26.753 1.00 94.19 103 LYS A O 1
ATOM 856 N N . GLU A 1 104 ? 22.518 -1.734 -26.819 1.00 92.75 104 GLU A N 1
ATOM 857 C CA . GLU A 1 104 ? 22.507 -1.271 -28.213 1.00 92.75 104 GLU A CA 1
ATOM 858 C C . GLU A 1 104 ? 23.341 -0.000 -28.401 1.00 92.75 104 GLU A C 1
ATOM 860 O O . GLU A 1 104 ? 24.148 0.075 -29.324 1.00 92.75 104 GLU A O 1
ATOM 865 N N . SER A 1 105 ? 23.209 0.974 -27.498 1.00 91.88 105 SER A N 1
ATOM 866 C CA . SER A 1 105 ? 24.016 2.199 -27.519 1.00 91.88 105 SER A CA 1
ATOM 867 C C . SER A 1 105 ? 25.508 1.912 -27.312 1.00 91.88 105 SER A C 1
ATOM 869 O O . SER A 1 105 ? 26.349 2.440 -28.041 1.00 91.88 105 SER A O 1
ATOM 871 N N . ALA A 1 106 ? 25.850 1.019 -26.376 1.00 91.75 106 ALA A N 1
ATOM 872 C CA . ALA A 1 106 ? 27.230 0.586 -26.159 1.00 91.75 106 ALA A CA 1
ATOM 873 C C . ALA A 1 106 ? 27.812 -0.124 -27.393 1.00 91.75 106 ALA A C 1
ATOM 875 O O . ALA A 1 106 ? 28.918 0.206 -27.814 1.00 91.75 106 ALA A O 1
ATOM 876 N N . LYS A 1 107 ? 27.046 -1.031 -28.021 1.00 91.00 107 LYS A N 1
ATOM 877 C CA . LYS A 1 107 ? 27.436 -1.693 -29.276 1.00 91.00 107 LYS A CA 1
ATOM 878 C C . LYS A 1 107 ? 27.689 -0.687 -30.393 1.00 91.00 107 LYS A C 1
ATOM 880 O O . LYS A 1 107 ? 28.724 -0.778 -31.035 1.00 91.00 107 LYS A O 1
ATOM 885 N N . LYS A 1 108 ? 26.804 0.298 -30.591 1.00 88.81 108 LYS A N 1
ATOM 886 C CA . LYS A 1 108 ? 27.017 1.371 -31.579 1.00 88.81 108 LYS A CA 1
ATOM 887 C C . LYS A 1 108 ? 28.305 2.147 -31.289 1.00 88.81 108 LYS A C 1
ATOM 889 O O . LYS A 1 108 ? 29.100 2.362 -32.188 1.00 88.81 108 LYS A O 1
ATOM 894 N N . ARG A 1 109 ? 28.562 2.509 -30.029 1.00 85.38 109 ARG A N 1
ATOM 895 C CA . ARG A 1 109 ? 29.780 3.241 -29.640 1.00 85.38 109 ARG A CA 1
ATOM 896 C C . ARG A 1 109 ? 31.067 2.448 -29.876 1.00 85.38 109 ARG A C 1
ATOM 898 O O . ARG A 1 109 ? 32.079 3.036 -30.238 1.00 85.38 109 ARG A O 1
ATOM 905 N N . TRP A 1 110 ? 31.056 1.147 -29.601 1.00 81.00 110 TRP A N 1
ATOM 906 C CA . TRP A 1 110 ? 32.242 0.299 -29.737 1.00 81.00 110 TRP A CA 1
ATOM 907 C C . TRP A 1 110 ? 32.432 -0.246 -31.155 1.00 81.00 110 TRP A C 1
ATOM 909 O O . TRP A 1 110 ? 33.572 -0.418 -31.561 1.00 81.00 110 TRP A O 1
ATOM 919 N N . GLY A 1 111 ? 31.356 -0.430 -31.924 1.00 63.97 111 GLY A N 1
ATOM 920 C CA . GLY A 1 111 ? 31.415 -0.855 -33.327 1.00 63.97 111 GLY A CA 1
ATOM 921 C C . GLY A 1 111 ? 32.005 0.191 -34.279 1.00 63.97 111 GLY A C 1
ATOM 922 O O . GLY A 1 111 ? 32.502 -0.174 -35.330 1.00 63.97 111 GLY A O 1
ATOM 923 N N . TYR A 1 112 ? 32.023 1.472 -33.897 1.00 56.03 112 TYR A N 1
ATOM 924 C CA . TYR A 1 112 ? 32.650 2.550 -34.681 1.00 56.03 112 TYR A CA 1
ATOM 925 C C . TYR A 1 112 ? 34.172 2.688 -34.470 1.00 56.03 112 TYR A C 1
ATOM 927 O O . TYR A 1 112 ? 34.792 3.561 -35.071 1.00 56.03 112 TYR A O 1
ATOM 935 N N . ARG A 1 113 ? 34.803 1.876 -33.605 1.00 53.53 113 ARG A N 1
ATOM 936 C CA . ARG A 1 113 ? 36.231 2.047 -33.269 1.00 53.53 113 ARG A CA 1
ATOM 937 C C . ARG A 1 113 ? 37.222 1.457 -34.274 1.00 53.53 113 ARG A C 1
ATOM 939 O O . ARG A 1 113 ? 38.402 1.768 -34.135 1.00 53.53 113 ARG A O 1
ATOM 946 N N . GLU A 1 114 ? 36.790 0.660 -35.250 1.00 52.88 114 GLU A N 1
ATOM 947 C CA . GLU A 1 114 ? 37.725 0.088 -36.234 1.00 52.88 114 GLU A CA 1
ATOM 948 C C . GLU A 1 114 ? 37.862 0.908 -37.525 1.00 52.88 114 GLU A C 1
ATOM 950 O O . GLU A 1 114 ? 38.955 0.920 -38.082 1.00 52.88 114 GLU A O 1
ATOM 955 N N . GLU A 1 115 ? 36.854 1.685 -37.944 1.00 51.78 115 GLU A N 1
ATOM 956 C CA . GLU A 1 115 ? 36.909 2.384 -39.246 1.00 51.78 115 GLU A CA 1
ATOM 957 C C . GLU A 1 115 ? 36.938 3.922 -39.184 1.00 51.78 115 GLU A C 1
ATOM 959 O O . GLU A 1 115 ? 37.308 4.545 -40.172 1.00 51.78 115 GLU A O 1
ATOM 964 N N . ASP A 1 116 ? 36.665 4.563 -38.038 1.00 52.81 116 ASP A N 1
ATOM 965 C CA . ASP A 1 116 ? 36.636 6.035 -37.946 1.00 52.81 116 ASP A CA 1
ATOM 966 C C . ASP A 1 116 ? 37.486 6.571 -36.778 1.00 52.81 116 ASP A C 1
ATOM 968 O O . ASP A 1 116 ? 37.007 6.958 -35.706 1.00 52.81 116 ASP A O 1
ATOM 972 N N . LYS A 1 117 ? 38.806 6.650 -36.990 1.00 51.59 117 LYS A N 1
ATOM 973 C CA . LYS A 1 117 ? 39.674 7.552 -36.213 1.00 51.59 117 LYS A CA 1
ATOM 974 C C . LYS A 1 117 ? 39.487 8.983 -36.732 1.00 51.59 117 LYS A C 1
ATOM 976 O O . LYS A 1 117 ? 40.345 9.496 -37.441 1.00 51.59 117 LYS A O 1
ATOM 981 N N . GLY A 1 118 ? 38.380 9.640 -36.388 1.00 48.00 118 GLY A N 1
ATOM 982 C CA . GLY A 1 118 ? 38.084 10.966 -36.938 1.00 48.00 118 GLY A CA 1
ATOM 983 C C . GLY A 1 118 ? 37.230 11.856 -36.045 1.00 48.00 118 GLY A C 1
ATOM 984 O O . GLY A 1 118 ? 36.015 11.741 -36.043 1.00 48.00 118 GLY A O 1
ATOM 985 N N . GLY A 1 119 ? 37.892 12.771 -35.329 1.00 51.56 119 GLY A N 1
ATOM 986 C CA . GLY A 1 119 ? 37.444 14.146 -35.067 1.00 51.56 119 GLY A CA 1
ATOM 987 C C . GLY A 1 119 ? 36.046 14.389 -34.482 1.00 51.56 119 GLY A C 1
ATOM 988 O O . GLY A 1 119 ? 35.015 14.206 -35.120 1.00 51.56 119 GLY A O 1
ATOM 989 N N . TYR A 1 120 ? 36.016 15.008 -33.304 1.00 49.53 120 TYR A N 1
ATOM 990 C CA . TYR A 1 120 ? 34.880 15.820 -32.868 1.00 49.53 120 TYR A CA 1
ATOM 991 C C . TYR A 1 120 ? 34.463 16.781 -34.001 1.00 49.53 120 TYR A C 1
ATOM 993 O O . TYR A 1 120 ? 35.217 17.680 -34.372 1.00 49.53 120 TYR A O 1
ATOM 1001 N N . LYS A 1 121 ? 33.249 16.636 -34.549 1.00 52.47 121 LYS A N 1
ATOM 1002 C CA . LYS A 1 121 ? 32.645 17.706 -35.353 1.00 52.47 121 LYS A CA 1
ATOM 1003 C C . LYS A 1 121 ? 32.318 18.857 -34.405 1.00 52.47 121 LYS A C 1
ATOM 1005 O O . LYS A 1 121 ? 31.265 18.868 -33.772 1.00 52.47 121 LYS A O 1
ATOM 1010 N N . LYS A 1 122 ? 33.239 19.818 -34.285 1.00 46.72 122 LYS A N 1
ATOM 1011 C CA . LYS A 1 122 ? 32.915 21.153 -33.777 1.00 46.72 122 LYS A CA 1
ATOM 1012 C C . LYS A 1 122 ? 31.812 21.699 -34.681 1.00 46.72 122 LYS A C 1
ATOM 1014 O O . LYS A 1 122 ? 32.052 21.967 -35.854 1.00 46.72 122 LYS A O 1
ATOM 1019 N N . VAL A 1 123 ? 30.604 21.836 -34.146 1.00 49.31 123 VAL A N 1
ATOM 1020 C CA . VAL A 1 123 ? 29.587 22.679 -34.768 1.00 49.31 123 VAL A CA 1
ATOM 1021 C C . VAL A 1 123 ? 30.120 24.104 -34.658 1.00 49.31 123 VAL A C 1
ATOM 1023 O O . VAL A 1 123 ? 30.106 24.694 -33.583 1.00 49.31 123 VAL A O 1
ATOM 1026 N N . THR A 1 124 ? 30.680 24.638 -35.740 1.00 45.81 124 THR A N 1
ATOM 1027 C CA . THR A 1 124 ? 30.957 26.070 -35.855 1.00 45.81 124 THR A CA 1
ATOM 1028 C C . THR A 1 124 ? 29.628 26.775 -36.092 1.00 45.81 124 THR A C 1
ATOM 1030 O O . THR A 1 124 ? 29.221 26.971 -37.236 1.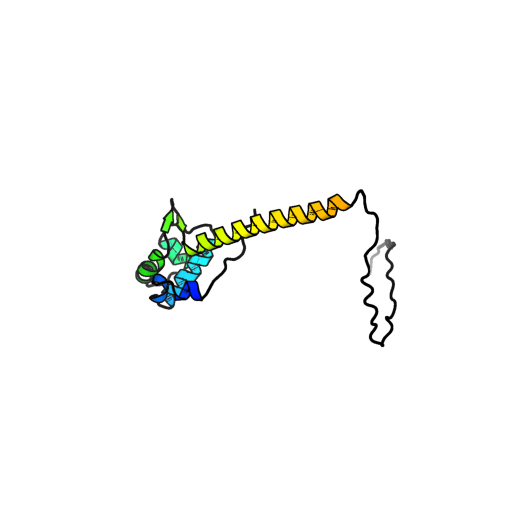00 45.81 124 THR A O 1
ATOM 1033 N N . THR A 1 125 ? 28.921 27.135 -35.025 1.00 51.12 125 THR A N 1
ATOM 1034 C CA . THR A 1 125 ? 27.962 28.240 -35.101 1.00 51.12 125 THR A CA 1
ATOM 1035 C C . THR A 1 125 ? 28.768 29.506 -35.373 1.00 51.12 125 THR A C 1
ATOM 1037 O O . THR A 1 125 ? 29.571 29.923 -34.544 1.00 51.12 125 THR A O 1
ATOM 1040 N N . LYS A 1 126 ? 28.614 30.069 -36.574 1.00 49.34 126 LYS A N 1
ATOM 1041 C CA . LYS A 1 126 ? 29.346 31.243 -37.081 1.00 49.34 126 LYS A CA 1
ATOM 1042 C C . LYS A 1 126 ? 28.826 32.581 -36.531 1.00 49.34 126 LYS A C 1
ATOM 1044 O O . LYS A 1 126 ? 28.927 33.597 -37.205 1.00 49.34 126 LYS A O 1
ATOM 1049 N N . GLU A 1 127 ? 28.312 32.601 -35.308 1.00 53.41 127 GLU A N 1
ATOM 1050 C CA . GLU A 1 127 ? 27.909 33.839 -34.637 1.00 53.41 127 GLU A CA 1
ATOM 1051 C C . GLU A 1 127 ? 28.465 33.833 -33.212 1.00 53.41 127 GLU A C 1
ATOM 1053 O O . GLU A 1 127 ? 27.903 33.243 -32.292 1.00 53.41 127 GLU A O 1
ATOM 1058 N N . GLU A 1 128 ? 29.638 34.447 -33.057 1.00 46.97 128 GLU A N 1
ATOM 1059 C CA . GLU A 1 128 ? 30.217 34.769 -31.757 1.00 46.97 128 GLU A CA 1
ATOM 1060 C C . GLU A 1 128 ? 29.506 35.997 -31.175 1.00 46.97 128 GLU A C 1
ATOM 1062 O O . GLU A 1 128 ? 29.508 37.076 -31.771 1.00 46.97 128 GLU A O 1
ATOM 1067 N N . ALA A 1 129 ? 28.953 35.862 -29.969 1.00 51.84 129 ALA A N 1
ATOM 1068 C CA . ALA A 1 129 ? 28.732 37.014 -29.108 1.00 51.84 129 ALA A CA 1
ATOM 1069 C C . ALA A 1 129 ? 30.097 37.476 -28.571 1.00 51.84 129 ALA A C 1
ATOM 1071 O O . ALA A 1 129 ? 30.838 36.699 -27.966 1.00 51.84 129 ALA A O 1
ATOM 1072 N N . LYS A 1 130 ? 30.443 38.743 -28.812 1.00 47.88 130 LYS A N 1
ATOM 1073 C CA . LYS A 1 130 ? 31.655 39.380 -28.282 1.00 47.88 130 LYS A CA 1
ATOM 1074 C C . LYS A 1 130 ? 31.660 39.341 -26.746 1.00 47.88 130 LYS A C 1
ATOM 1076 O O . LYS A 1 130 ? 30.750 39.886 -26.131 1.00 47.88 130 LYS A O 1
ATOM 1081 N N . GLY A 1 131 ? 32.742 38.827 -26.155 1.00 40.59 131 GLY A N 1
ATOM 1082 C CA . GLY A 1 131 ? 33.204 39.259 -24.828 1.00 40.59 131 GLY A CA 1
ATOM 1083 C C . GLY A 1 131 ? 33.467 38.161 -23.793 1.00 40.59 131 GLY A C 1
ATOM 1084 O O . GLY A 1 131 ? 32.589 37.831 -23.006 1.00 40.59 131 GLY A O 1
ATOM 1085 N N . ASN A 1 132 ? 34.707 37.658 -23.776 1.00 42.41 132 ASN A N 1
ATOM 1086 C CA . ASN A 1 132 ? 35.673 37.641 -22.656 1.00 42.41 132 ASN A CA 1
ATOM 1087 C C . ASN A 1 132 ? 36.556 36.381 -22.678 1.00 42.41 132 ASN A C 1
ATOM 1089 O O . ASN A 1 132 ? 36.077 35.250 -22.697 1.00 42.41 132 ASN A O 1
ATOM 1093 N N . SER A 1 133 ? 37.870 36.616 -22.680 1.00 45.00 133 SER A N 1
ATOM 1094 C CA . SER A 1 133 ? 38.939 35.617 -22.758 1.00 45.00 133 SER A CA 1
ATOM 1095 C C . SER A 1 133 ? 38.959 34.649 -21.562 1.00 45.00 133 SER A C 1
ATOM 1097 O O . SER A 1 133 ? 38.749 35.085 -20.429 1.00 45.00 133 SER A O 1
ATOM 1099 N N . PRO A 1 134 ? 39.290 33.358 -21.766 1.00 41.44 134 PRO A N 1
ATOM 1100 C CA . PRO A 1 134 ? 39.476 32.402 -20.682 1.00 41.44 134 PRO A CA 1
ATOM 1101 C C . PRO A 1 134 ? 40.912 32.465 -20.137 1.00 41.44 134 PRO A C 1
ATOM 1103 O O . PRO A 1 134 ? 41.879 32.472 -20.898 1.00 41.44 134 PRO A O 1
ATOM 1106 N N . SER A 1 135 ? 41.059 32.475 -18.811 1.00 36.91 135 SER A N 1
ATOM 1107 C CA . SER A 1 135 ? 42.344 32.226 -18.153 1.00 36.91 135 SER A CA 1
ATOM 1108 C C . SER A 1 135 ? 42.706 30.743 -18.281 1.00 36.91 135 SER A C 1
ATOM 1110 O O . SER A 1 135 ? 41.919 29.861 -17.932 1.00 36.91 135 SER A O 1
ATOM 1112 N N . SER A 1 136 ? 43.895 30.481 -18.812 1.00 37.09 136 SER A N 1
ATOM 1113 C CA . SER A 1 136 ? 44.493 29.158 -18.957 1.00 37.09 136 SER A CA 1
ATOM 1114 C C . SER A 1 136 ? 44.986 28.646 -17.603 1.00 37.09 136 SER A C 1
ATOM 1116 O O . SER A 1 136 ? 45.721 29.338 -16.904 1.00 37.09 136 SER A O 1
ATOM 1118 N N . SER A 1 137 ? 44.671 27.405 -17.242 1.00 35.81 137 SER A N 1
ATOM 1119 C CA . SER A 1 137 ? 45.453 26.670 -16.239 1.00 35.81 137 SER A CA 1
ATOM 1120 C C . SER A 1 137 ? 45.621 25.212 -16.674 1.00 35.81 137 SER A C 1
ATOM 1122 O O . SER A 1 137 ? 44.630 24.485 -16.743 1.00 35.81 137 SER A O 1
ATOM 1124 N N . PRO A 1 138 ? 46.851 24.775 -17.005 1.00 37.75 138 PRO A N 1
ATOM 1125 C CA . PRO A 1 138 ? 47.169 23.375 -17.242 1.00 37.75 138 PRO A CA 1
ATOM 1126 C C . PRO A 1 138 ? 47.525 22.684 -15.914 1.00 37.75 138 PRO A C 1
ATOM 1128 O O . PRO A 1 138 ? 48.228 23.243 -15.075 1.00 37.75 138 PRO A O 1
ATOM 1131 N N . SER A 1 139 ? 47.060 21.450 -15.719 1.00 40.09 139 SER A N 1
ATOM 1132 C CA . SER A 1 139 ? 47.562 20.564 -14.658 1.00 40.09 139 SER A CA 1
ATOM 1133 C C . SER A 1 139 ? 48.949 20.011 -15.005 1.00 40.09 139 SER A C 1
ATOM 1135 O O . SER A 1 139 ? 49.239 19.787 -16.181 1.00 40.09 139 SER A O 1
ATOM 1137 N N . PRO A 1 140 ? 49.743 19.643 -13.985 1.00 37.16 140 PRO A N 1
ATOM 1138 C CA . PRO A 1 140 ? 50.465 18.374 -14.056 1.00 37.16 140 PRO A CA 1
ATOM 1139 C C . PRO A 1 140 ? 50.414 17.563 -12.741 1.00 37.16 140 PRO A C 1
ATOM 1141 O O . PRO A 1 140 ? 50.365 18.097 -11.639 1.00 37.16 140 PRO A O 1
ATOM 1144 N N . SER A 1 141 ? 50.453 16.238 -12.872 1.00 35.44 141 SER A N 1
ATOM 1145 C CA . SER A 1 141 ? 50.940 15.261 -11.867 1.00 35.44 141 SER A CA 1
ATOM 1146 C C . SER A 1 141 ? 52.233 14.624 -12.439 1.00 35.44 141 SER A C 1
ATOM 1148 O O . SER A 1 141 ? 52.450 14.846 -13.634 1.00 35.44 141 SER A O 1
ATOM 1150 N N . PRO A 1 142 ? 53.045 13.755 -11.772 1.00 45.50 142 PRO A N 1
ATOM 1151 C CA . PRO A 1 142 ? 53.212 13.325 -10.362 1.00 45.50 142 PRO A CA 1
ATOM 1152 C C . PRO A 1 142 ? 54.722 13.273 -9.894 1.00 45.50 142 PRO A C 1
ATOM 1154 O O . PRO A 1 142 ? 55.585 13.799 -10.588 1.00 45.50 142 PRO A O 1
ATOM 1157 N N . SER A 1 143 ? 55.023 12.554 -8.782 1.00 30.08 143 SER A N 1
ATOM 1158 C CA . SER A 1 143 ? 56.344 12.104 -8.217 1.00 30.08 143 SER A CA 1
ATOM 1159 C C . SER A 1 143 ? 57.054 13.071 -7.240 1.00 30.08 143 SER A C 1
ATOM 1161 O O . SER A 1 143 ? 57.010 14.269 -7.448 1.00 30.08 143 SER A O 1
ATOM 1163 N N . SER A 1 144 ? 57.741 12.693 -6.145 1.00 31.73 144 SER A N 1
ATOM 1164 C CA . SER A 1 144 ? 58.206 11.417 -5.561 1.00 31.73 144 SER A CA 1
ATOM 1165 C C . SER A 1 144 ? 58.737 11.647 -4.123 1.00 31.73 144 SER A C 1
ATOM 1167 O O . SER A 1 144 ? 59.251 12.722 -3.847 1.00 31.73 144 SER A O 1
ATOM 1169 N N . ASN A 1 145 ? 58.712 10.592 -3.292 1.00 33.72 145 ASN A N 1
ATOM 1170 C CA . ASN A 1 145 ? 59.575 10.280 -2.131 1.00 33.72 145 ASN A CA 1
ATOM 1171 C C . ASN A 1 145 ? 59.805 11.304 -0.999 1.00 33.72 145 ASN A C 1
ATOM 1173 O O . ASN A 1 145 ? 60.491 12.302 -1.173 1.00 33.72 145 ASN A O 1
ATOM 1177 N N . ASN A 1 146 ? 59.487 10.886 0.234 1.00 35.31 146 ASN A N 1
ATOM 1178 C CA . ASN A 1 146 ? 60.408 11.114 1.350 1.00 35.31 146 ASN A CA 1
ATOM 1179 C C . ASN A 1 146 ? 60.405 9.934 2.336 1.00 35.31 146 ASN A C 1
ATOM 1181 O O . ASN A 1 146 ? 59.442 9.694 3.063 1.00 35.31 146 ASN A O 1
ATOM 1185 N N . LYS A 1 147 ? 61.512 9.180 2.331 1.00 36.53 147 LYS A N 1
ATOM 1186 C CA . LYS A 1 147 ? 61.924 8.293 3.422 1.00 36.53 147 LYS A CA 1
ATOM 1187 C C . LYS A 1 147 ? 62.616 9.171 4.465 1.00 36.53 147 LYS A C 1
ATOM 1189 O O . LYS A 1 147 ? 63.672 9.716 4.176 1.00 36.53 147 LYS A O 1
ATOM 1194 N N . GLY A 1 148 ? 62.053 9.256 5.665 1.00 34.41 148 GLY A N 1
ATOM 1195 C CA . GLY A 1 148 ? 62.720 9.801 6.846 1.00 34.41 148 GLY A CA 1
ATOM 1196 C C . GLY A 1 148 ? 62.671 8.777 7.974 1.00 34.41 148 GLY A C 1
ATOM 1197 O O . GLY A 1 148 ? 61.731 8.765 8.760 1.00 34.41 148 GLY A O 1
ATOM 1198 N N . LYS A 1 149 ? 63.656 7.876 8.010 1.00 34.91 149 LYS A N 1
ATOM 1199 C CA . LYS A 1 149 ? 64.043 7.114 9.202 1.00 34.91 149 LYS A CA 1
ATOM 1200 C C . LYS A 1 149 ? 65.384 7.690 9.641 1.00 34.91 149 LYS A C 1
ATOM 1202 O O . LYS A 1 149 ? 66.323 7.491 8.889 1.00 34.91 149 LYS A O 1
ATOM 1207 N N . GLU A 1 150 ? 65.474 8.299 10.820 1.00 36.88 150 GLU A N 1
ATOM 1208 C CA . GLU A 1 150 ? 66.610 8.131 11.744 1.00 36.88 150 GLU A CA 1
ATOM 1209 C C . GLU A 1 150 ? 66.114 8.388 13.182 1.00 36.88 150 GLU A C 1
ATOM 1211 O O . GLU A 1 150 ? 65.487 9.404 13.451 1.00 36.88 150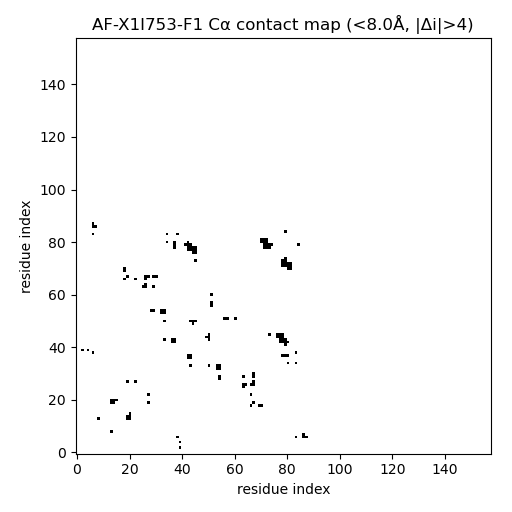 GLU A O 1
ATOM 1216 N N . ILE A 1 151 ? 65.995 7.332 13.994 1.00 41.22 151 ILE A N 1
ATOM 1217 C CA . ILE A 1 151 ? 66.938 6.837 15.023 1.00 41.22 151 ILE A CA 1
ATOM 1218 C C . ILE A 1 151 ? 66.739 7.542 16.375 1.00 41.22 151 ILE A C 1
ATOM 1220 O O . ILE A 1 151 ? 67.187 8.655 16.619 1.00 41.22 151 ILE A O 1
ATOM 1224 N N . HIS A 1 152 ? 66.090 6.809 17.280 1.00 35.28 152 HIS A N 1
ATOM 1225 C CA . HIS A 1 152 ? 66.094 7.029 18.721 1.00 35.28 152 HIS A CA 1
ATOM 1226 C C . HIS A 1 152 ? 67.298 6.268 19.304 1.00 35.28 152 HIS A C 1
ATOM 1228 O O . HIS A 1 152 ? 67.465 5.082 19.008 1.00 35.28 152 HIS A O 1
ATOM 1234 N N . LYS A 1 153 ? 68.132 6.923 20.120 1.00 38.50 153 LYS A N 1
ATOM 1235 C CA . LYS A 1 153 ? 69.134 6.266 20.973 1.00 38.50 153 LYS A CA 1
ATOM 1236 C C . LYS A 1 153 ? 69.077 6.841 22.389 1.00 38.50 153 LYS A C 1
ATOM 1238 O O . LYS A 1 153 ? 68.977 8.046 22.579 1.00 38.50 153 LYS A O 1
ATOM 1243 N N . GLU A 1 154 ? 69.098 5.909 23.333 1.00 37.34 154 GLU A N 1
ATOM 1244 C CA . GLU A 1 154 ? 68.920 5.997 24.786 1.00 37.34 154 GLU A CA 1
ATOM 1245 C C . GLU A 1 154 ? 69.995 6.793 25.551 1.00 37.34 154 GLU A C 1
ATOM 1247 O O . GLU A 1 154 ? 71.160 6.789 25.150 1.00 37.34 154 GLU A O 1
ATOM 1252 N N . LYS A 1 155 ? 69.622 7.310 26.738 1.00 36.00 155 LYS A N 1
ATOM 1253 C CA . LYS A 1 155 ? 70.102 6.945 28.110 1.00 36.00 155 LYS A CA 1
ATOM 1254 C C . LYS A 1 155 ? 69.790 8.114 29.078 1.00 36.00 155 LYS A C 1
ATOM 1256 O O . LYS A 1 155 ? 70.084 9.245 28.732 1.00 36.00 155 LYS A O 1
ATOM 1261 N N . LYS A 1 156 ? 68.972 7.965 30.133 1.00 39.03 156 LYS A N 1
ATOM 1262 C CA . LYS A 1 156 ? 69.150 7.363 31.484 1.00 39.03 156 LYS A CA 1
ATOM 1263 C C . LYS A 1 156 ? 69.870 8.288 32.501 1.00 39.03 156 LYS A C 1
ATOM 1265 O O . LYS A 1 156 ? 71.041 8.563 32.280 1.00 39.03 156 LYS A O 1
ATOM 1270 N N . LEU A 1 15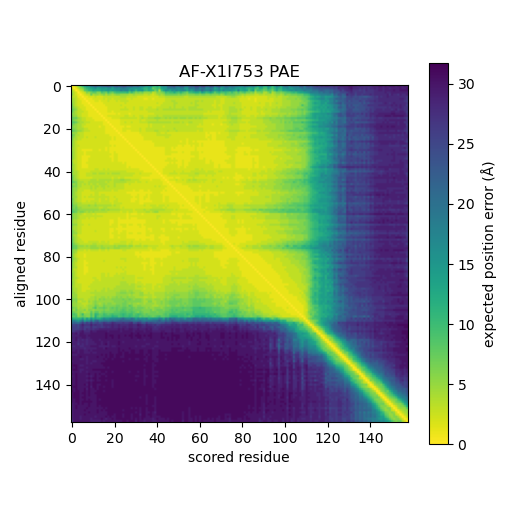7 ? 69.169 8.561 33.622 1.00 37.72 157 LEU A N 1
ATOM 1271 C CA . LEU A 1 157 ? 69.591 9.106 34.943 1.00 37.72 157 LEU A CA 1
ATOM 1272 C C . LEU A 1 157 ? 70.043 10.585 34.942 1.00 37.72 157 LEU A C 1
ATOM 1274 O O . LEU A 1 157 ? 70.668 11.018 33.985 1.00 37.72 157 LEU A O 1
ATOM 1278 N N . ASP A 1 158 ? 69.695 11.438 35.908 1.00 42.22 158 ASP A N 1
ATOM 1279 C CA . ASP A 1 158 ? 69.369 11.248 37.336 1.00 42.22 158 ASP A CA 1
ATOM 1280 C C . ASP A 1 158 ? 67.996 11.801 37.774 1.00 42.22 158 ASP A C 1
ATOM 1282 O O . ASP A 1 158 ? 67.468 12.718 37.102 1.00 42.22 158 ASP A O 1
#

Solvent-accessible surface area (backbone atoms only — not comparable to full-atom values): 10380 Å² total; per-residue (Å²): 134,83,78,76,94,73,80,87,83,58,63,67,70,48,63,69,31,71,76,55,58,75,48,55,72,69,35,47,52,39,42,54,48,49,49,56,49,23,65,77,63,74,30,32,72,77,44,71,67,62,53,36,50,75,57,66,57,59,93,59,44,69,70,36,43,71,54,45,52,73,61,41,47,79,58,86,74,27,30,39,40,71,68,58,53,52,48,53,51,52,51,50,54,48,52,54,52,51,52,51,53,51,51,54,52,49,48,57,64,58,68,47,68,83,82,56,95,67,76,86,81,76,79,76,72,92,71,81,80,89,86,82,86,80,86,87,80,84,86,86,85,86,90,80,87,83,90,86,85,84,86,90,81,89,85,86,88,134

Sequence (158 aa):
MNKSPAFQFYPKDFLMDDKVAVMNLEQIGAYTKLLCYCWNNKGLSNNQDELKQMCGHPKNWDKIWKKVGKCFYLKGDKLFNKRLDKEARKQKKWKEKSSKGGKESAKKRWGYREEDKGGYKKVTTKEEAKGNSPSSSPSPSPSSNNKGKEIHKEKKLD